Protein AF-0000000080322054 (afdb_homodimer)

Structure (mmCIF, N/CA/C/O backbone):
data_AF-0000000080322054-model_v1
#
loop_
_entity.id
_entity.type
_entity.pdbx_description
1 polymer 'Uncharacterized protein'
#
loop_
_atom_site.group_PDB
_atom_site.id
_atom_site.type_symbol
_atom_site.label_atom_id
_atom_site.label_alt_id
_atom_site.label_comp_id
_atom_site.label_asym_id
_atom_site.label_entity_id
_atom_site.label_seq_id
_atom_site.pdbx_PDB_ins_code
_atom_site.Cartn_x
_atom_site.Cartn_y
_atom_site.Cartn_z
_atom_site.occupancy
_atom_site.B_iso_or_equiv
_atom_site.auth_seq_id
_atom_site.auth_comp_id
_atom_site.auth_asym_id
_atom_site.auth_atom_id
_atom_site.pdbx_PDB_model_num
ATOM 1 N N . MET A 1 1 ? -8.039 23.094 9.711 1 79.06 1 MET A N 1
ATOM 2 C CA . MET A 1 1 ? -8.859 22.656 8.586 1 79.06 1 MET A CA 1
ATOM 3 C C . MET A 1 1 ? -8.141 21.578 7.766 1 79.06 1 MET A C 1
ATOM 5 O O . MET A 1 1 ? -8.633 20.469 7.621 1 79.06 1 MET A O 1
ATOM 9 N N . GLU A 1 2 ? -6.797 21.656 7.391 1 88.06 2 GLU A N 1
ATOM 10 C CA . GLU A 1 2 ? -6.027 20.719 6.578 1 88.06 2 GLU A CA 1
ATOM 11 C C . GLU A 1 2 ? -5.715 19.453 7.352 1 88.06 2 GLU A C 1
ATOM 13 O O . GLU A 1 2 ? -5.797 18.344 6.801 1 88.06 2 GLU A O 1
ATOM 18 N N . LEU A 1 3 ? -5.648 19.578 8.609 1 92.06 3 LEU A N 1
ATOM 19 C CA . LEU A 1 3 ? -5.289 18.422 9.422 1 92.06 3 LEU A CA 1
ATOM 20 C C . LEU A 1 3 ? -6.492 17.516 9.633 1 92.06 3 LEU A C 1
ATOM 22 O O . LEU A 1 3 ? -6.344 16.281 9.711 1 92.06 3 LEU A O 1
ATOM 26 N N . GLU A 1 4 ? -7.59 18.141 9.75 1 92.94 4 GLU A N 1
ATOM 27 C CA . GLU A 1 4 ? -8.797 17.328 9.867 1 92.94 4 GLU A CA 1
ATOM 28 C C . GLU A 1 4 ? -9.047 16.516 8.602 1 92.94 4 GLU A C 1
ATOM 30 O O . GLU A 1 4 ? -9.43 15.344 8.68 1 92.94 4 GLU A O 1
ATOM 35 N N . LYS A 1 5 ? -8.852 17.078 7.465 1 95.94 5 LYS A N 1
ATOM 36 C CA . LYS A 1 5 ? -8.969 16.375 6.188 1 95.94 5 LYS A CA 1
ATOM 37 C C . LYS A 1 5 ? -7.941 15.258 6.082 1 95.94 5 LYS A C 1
ATOM 39 O O . LYS A 1 5 ? -8.258 14.164 5.613 1 95.94 5 LYS A O 1
ATOM 44 N N . LEU A 1 6 ? -6.781 15.562 6.547 1 96.62 6 LEU A N 1
ATOM 45 C CA . LEU A 1 6 ? -5.73 14.555 6.527 1 96.62 6 LEU A CA 1
ATOM 46 C C . LEU A 1 6 ? -6.102 13.359 7.398 1 96.62 6 LEU A C 1
ATOM 48 O O . LEU A 1 6 ? -5.852 12.211 7.023 1 96.62 6 LEU A O 1
ATOM 52 N N . ARG A 1 7 ? -6.73 13.664 8.5 1 96.62 7 ARG A N 1
ATOM 53 C CA . ARG A 1 7 ? -7.125 12.594 9.406 1 96.62 7 ARG A CA 1
ATOM 54 C C . ARG A 1 7 ? -8.117 11.648 8.734 1 96.62 7 ARG A C 1
ATOM 56 O O . ARG A 1 7 ? -7.973 10.43 8.82 1 96.62 7 ARG A O 1
ATOM 63 N N . HIS A 1 8 ? -9.008 12.203 8.117 1 97.5 8 HIS A N 1
ATOM 64 C CA . HIS A 1 8 ? -10.016 11.391 7.441 1 97.5 8 HIS A CA 1
ATOM 65 C C . HIS A 1 8 ? -9.398 10.578 6.309 1 97.5 8 HIS A C 1
ATOM 67 O O . HIS A 1 8 ? -9.695 9.391 6.16 1 97.5 8 HIS A O 1
ATOM 73 N N . LEU A 1 9 ? -8.562 11.18 5.555 1 97.69 9 LEU A N 1
ATOM 74 C CA . LEU A 1 9 ? -7.895 10.492 4.453 1 97.69 9 LEU A CA 1
ATOM 75 C C . LEU A 1 9 ? -7.008 9.367 4.973 1 97.69 9 LEU A C 1
ATOM 77 O O . LEU A 1 9 ? -6.984 8.273 4.402 1 97.69 9 LEU A O 1
ATOM 81 N N . LEU A 1 10 ? -6.379 9.648 6.039 1 98.06 10 LEU A N 1
ATOM 82 C CA . LEU A 1 10 ? -5.484 8.664 6.641 1 98.06 10 LEU A CA 1
ATOM 83 C C . LEU A 1 10 ? -6.254 7.418 7.062 1 98.06 10 LEU A C 1
ATOM 85 O O . LEU A 1 10 ? -5.789 6.297 6.852 1 98.06 10 LEU A O 1
ATOM 89 N N . GLU A 1 11 ? -7.34 7.637 7.648 1 97.88 11 GLU A N 1
ATOM 90 C CA . GLU A 1 11 ? -8.164 6.5 8.055 1 97.88 11 GLU A CA 1
ATOM 91 C C . GLU A 1 11 ? -8.531 5.629 6.852 1 97.88 11 GLU A C 1
ATOM 93 O O . GLU A 1 11 ? -8.383 4.406 6.898 1 97.88 11 GLU A O 1
ATOM 98 N N . HIS A 1 12 ? -8.969 6.285 5.832 1 98.25 12 HIS A N 1
ATOM 99 C CA . HIS A 1 12 ? -9.336 5.574 4.613 1 98.25 12 HIS A CA 1
ATOM 100 C C . HIS A 1 12 ? -8.125 4.887 3.988 1 98.25 12 HIS A C 1
ATOM 102 O O . HIS A 1 12 ? -8.195 3.721 3.598 1 98.25 12 HIS A O 1
ATOM 108 N N . TRP A 1 13 ? -7.004 5.594 3.904 1 98.5 13 TRP A N 1
ATOM 109 C CA . TRP A 1 13 ? -5.789 5.039 3.318 1 98.5 13 TRP A CA 1
ATOM 110 C C . TRP A 1 13 ? -5.332 3.799 4.078 1 98.5 13 TRP A C 1
ATOM 112 O O . TRP A 1 13 ? -5.016 2.773 3.475 1 98.5 13 TRP A O 1
ATOM 122 N N . ILE A 1 14 ? -5.32 3.824 5.355 1 98.62 14 ILE A N 1
ATOM 123 C CA . ILE A 1 14 ? -4.863 2.725 6.199 1 98.62 14 ILE A CA 1
ATOM 124 C C . ILE A 1 14 ? -5.758 1.505 5.988 1 98.62 14 ILE A C 1
ATOM 126 O O . ILE A 1 14 ? -5.262 0.391 5.797 1 98.62 14 ILE A O 1
ATOM 130 N N . GLU A 1 15 ? -7.016 1.72 6.008 1 98.31 15 GLU A N 1
ATOM 131 C CA . GLU A 1 15 ? -7.957 0.625 5.785 1 98.31 15 GLU A CA 1
ATOM 132 C C . GLU A 1 15 ? -7.793 0.034 4.387 1 98.31 15 GLU A C 1
ATOM 134 O O . GLU A 1 15 ? -7.785 -1.188 4.219 1 98.31 15 GLU A O 1
ATOM 139 N N . HIS A 1 16 ? -7.664 0.869 3.375 1 98.44 16 HIS A N 1
ATOM 140 C CA . HIS A 1 16 ? -7.508 0.441 1.989 1 98.44 16 HIS A CA 1
ATOM 141 C C . HIS A 1 16 ? -6.219 -0.348 1.797 1 98.44 16 HIS A C 1
ATOM 143 O O . HIS A 1 16 ? -6.219 -1.397 1.149 1 98.44 16 HIS A O 1
ATOM 149 N N . ASN A 1 17 ? -5.156 0.13 2.369 1 98.06 17 ASN A N 1
ATOM 150 C CA . ASN A 1 17 ? -3.889 -0.596 2.334 1 98.06 17 ASN A CA 1
ATOM 151 C C . ASN A 1 17 ? -4.016 -1.972 2.982 1 98.06 17 ASN A C 1
ATOM 153 O O . ASN A 1 17 ? -3.457 -2.951 2.482 1 98.06 17 ASN A O 1
ATOM 157 N N . ASP A 1 18 ? -4.711 -2.057 4.117 1 98.31 18 ASP A N 1
ATOM 158 C CA . ASP A 1 18 ? -4.926 -3.334 4.789 1 98.31 18 ASP A CA 1
ATOM 159 C C . ASP A 1 18 ? -5.672 -4.312 3.887 1 98.31 18 ASP A C 1
ATOM 161 O O . ASP A 1 18 ? -5.387 -5.51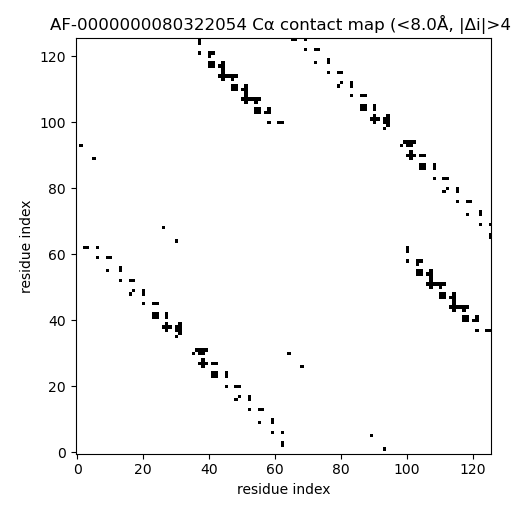2 3.893 1 98.31 18 ASP A O 1
ATOM 165 N N . GLU A 1 19 ? -6.594 -3.809 3.16 1 98.25 19 GLU A N 1
ATOM 166 C CA . GLU A 1 19 ? -7.328 -4.652 2.219 1 98.25 19 GLU A CA 1
ATOM 167 C C . GLU A 1 19 ? -6.406 -5.188 1.129 1 98.25 19 GLU A C 1
ATOM 169 O O . GLU A 1 19 ? -6.473 -6.371 0.781 1 98.25 19 GLU A O 1
ATOM 174 N N . HIS A 1 20 ? -5.559 -4.34 0.579 1 98.25 20 HIS A N 1
ATOM 175 C CA . HIS A 1 20 ? -4.598 -4.773 -0.429 1 98.25 20 HIS A CA 1
ATOM 176 C C . HIS A 1 20 ? -3.652 -5.832 0.13 1 98.25 20 HIS A C 1
ATOM 178 O O . HIS A 1 20 ? -3.443 -6.875 -0.493 1 98.25 20 HIS A O 1
ATOM 184 N N . VAL A 1 21 ? -3.201 -5.633 1.336 1 98.56 21 VAL A N 1
ATOM 185 C CA . VAL A 1 21 ? -2.281 -6.574 1.962 1 98.56 21 VAL A CA 1
ATOM 186 C C . VAL A 1 21 ? -2.971 -7.926 2.141 1 98.56 21 VAL A C 1
ATOM 188 O O . VAL A 1 21 ? -2.355 -8.977 1.935 1 98.56 21 VAL A O 1
ATOM 191 N N . ARG A 1 22 ? -4.219 -7.891 2.523 1 98.44 22 ARG A N 1
ATOM 192 C CA . ARG A 1 22 ? -4.965 -9.141 2.652 1 98.44 22 ARG A CA 1
ATOM 193 C C . ARG A 1 22 ? -5.051 -9.867 1.313 1 98.44 22 ARG A C 1
ATOM 195 O O . ARG A 1 22 ? -4.875 -11.086 1.251 1 98.44 22 ARG A O 1
ATOM 202 N N . LYS A 1 23 ? -5.242 -9.148 0.251 1 98.38 23 LYS A N 1
ATOM 203 C CA . LYS A 1 23 ? -5.32 -9.742 -1.081 1 98.38 23 LYS A CA 1
ATOM 204 C C . LYS A 1 23 ? -3.973 -10.32 -1.507 1 98.38 23 LYS A C 1
ATOM 206 O O . LYS A 1 23 ? -3.91 -11.406 -2.088 1 98.38 23 LYS A O 1
ATOM 211 N N . TYR A 1 24 ? -2.936 -9.594 -1.223 1 98.62 24 TYR A N 1
ATOM 212 C CA . TYR A 1 24 ? -1.602 -10.102 -1.53 1 98.62 24 TYR A CA 1
ATOM 213 C C . TYR A 1 24 ? -1.333 -11.414 -0.806 1 98.62 24 TYR A C 1
ATOM 215 O O . TYR A 1 24 ? -0.775 -12.344 -1.388 1 98.62 24 TYR A O 1
ATOM 223 N N . ARG A 1 25 ? -1.703 -11.414 0.417 1 98.5 25 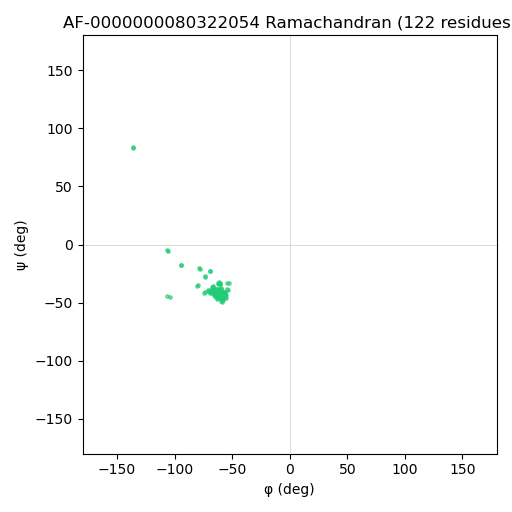ARG A N 1
ATOM 224 C CA . ARG A 1 25 ? -1.47 -12.609 1.227 1 98.5 25 ARG A CA 1
ATOM 225 C C . ARG A 1 25 ? -2.238 -13.805 0.674 1 98.5 25 ARG A C 1
ATOM 227 O O . ARG A 1 25 ? -1.715 -14.922 0.633 1 98.5 25 ARG A O 1
ATOM 234 N N . GLU A 1 26 ? -3.459 -13.586 0.312 1 98.31 26 GLU A N 1
ATOM 235 C CA . GLU A 1 26 ? -4.258 -14.641 -0.297 1 98.31 26 GLU A CA 1
ATOM 236 C C . GLU A 1 26 ? -3.566 -15.219 -1.527 1 98.31 26 GLU A C 1
ATOM 238 O O . GLU A 1 26 ? -3.535 -16.438 -1.713 1 98.31 26 GLU A O 1
ATOM 243 N N . TRP A 1 27 ? -3.027 -14.297 -2.309 1 98.06 27 TRP A N 1
ATOM 244 C CA . TRP A 1 27 ? -2.389 -14.734 -3.545 1 98.06 27 TRP A CA 1
ATOM 245 C C . TRP A 1 27 ? -1.08 -15.461 -3.252 1 98.06 27 TRP A C 1
ATOM 247 O O . TRP A 1 27 ? -0.747 -16.453 -3.916 1 98.06 27 TRP A O 1
ATOM 257 N N . ALA A 1 28 ? -0.305 -14.984 -2.287 1 98.06 28 ALA A N 1
ATOM 258 C CA . ALA A 1 28 ? 0.911 -15.688 -1.894 1 98.06 28 ALA A CA 1
ATOM 259 C C . ALA A 1 28 ? 0.603 -17.141 -1.502 1 98.06 28 ALA A C 1
ATOM 261 O O . ALA A 1 28 ? 1.297 -18.062 -1.926 1 98.06 28 ALA A O 1
ATOM 262 N N . GLU A 1 29 ? -0.403 -17.281 -0.733 1 97.75 29 GLU A N 1
ATOM 263 C CA . GLU A 1 29 ? -0.788 -18.609 -0.274 1 97.75 29 GLU A CA 1
ATOM 264 C C . GLU A 1 29 ? -1.245 -19.484 -1.438 1 97.75 29 GLU A C 1
ATOM 266 O O . GLU A 1 29 ? -0.908 -20.672 -1.502 1 97.75 29 GLU A O 1
ATOM 271 N N . LYS A 1 30 ? -2.008 -18.891 -2.311 1 96.75 30 LYS A N 1
ATOM 272 C CA . LYS A 1 30 ? -2.574 -19.609 -3.443 1 96.75 30 LYS A CA 1
ATOM 273 C C . LYS A 1 30 ? -1.477 -20.172 -4.34 1 96.75 30 LYS A C 1
ATOM 275 O O . LYS A 1 30 ? -1.605 -21.281 -4.859 1 96.75 30 LYS A O 1
ATOM 280 N N . ILE A 1 31 ? -0.307 -19.531 -4.484 1 95.69 31 ILE A N 1
ATOM 281 C CA . ILE A 1 31 ? 0.661 -19.938 -5.496 1 95.69 31 ILE A CA 1
ATOM 282 C C . ILE A 1 31 ? 1.831 -20.656 -4.832 1 95.69 31 ILE A C 1
ATOM 284 O O . ILE A 1 31 ? 2.729 -21.156 -5.516 1 95.69 31 ILE A O 1
ATOM 288 N N . ARG A 1 32 ? 1.862 -20.703 -3.467 1 95 32 ARG A N 1
ATOM 289 C CA . ARG A 1 32 ? 2.957 -21.297 -2.695 1 95 32 ARG A CA 1
ATOM 290 C C . ARG A 1 32 ? 3.248 -22.719 -3.148 1 95 32 ARG A C 1
ATOM 292 O O . ARG A 1 32 ? 4.41 -23.125 -3.24 1 95 32 ARG A O 1
ATOM 299 N N . GLY A 1 33 ? 2.268 -23.469 -3.566 1 90.25 33 GLY A N 1
ATOM 300 C CA . GLY A 1 33 ? 2.459 -24.844 -3.99 1 90.25 33 GLY A CA 1
ATOM 301 C C . GLY A 1 33 ? 3.025 -24.953 -5.391 1 90.25 33 GLY A C 1
ATOM 302 O O . GLY A 1 33 ? 3.707 -25.938 -5.711 1 90.25 33 GLY A O 1
ATOM 303 N N . GLU A 1 34 ? 2.957 -24.062 -6.164 1 93.19 34 GLU A N 1
ATOM 304 C CA . GLU A 1 34 ? 3.396 -24.062 -7.555 1 93.19 34 GLU A CA 1
ATOM 305 C C . GLU A 1 34 ? 4.68 -23.25 -7.73 1 93.19 34 GLU A C 1
ATOM 307 O O . GLU A 1 34 ? 5.609 -23.703 -8.414 1 93.19 34 GLU A O 1
ATOM 312 N N . ARG A 1 35 ? 4.707 -22.109 -7.113 1 95.44 35 ARG A N 1
ATOM 313 C CA . ARG A 1 35 ? 5.828 -21.188 -7.234 1 95.44 35 ARG A CA 1
ATOM 314 C C . ARG A 1 35 ? 6.207 -20.609 -5.875 1 95.44 35 ARG A C 1
ATOM 316 O O . ARG A 1 35 ? 5.898 -19.438 -5.582 1 95.44 35 ARG A O 1
ATOM 323 N N . GLU A 1 36 ? 6.977 -21.297 -5.133 1 96.88 36 GLU A N 1
ATOM 324 C CA . GLU A 1 36 ? 7.418 -20.891 -3.801 1 96.88 36 GLU A CA 1
ATOM 325 C C . GLU A 1 36 ? 8.242 -19.609 -3.857 1 96.88 36 GLU A C 1
ATOM 327 O O . GLU A 1 36 ? 8.164 -18.766 -2.961 1 96.88 36 GLU A O 1
ATOM 332 N N . ASP A 1 37 ? 8.953 -19.516 -4.926 1 96.88 37 ASP A N 1
ATOM 333 C CA . ASP A 1 37 ? 9.82 -18.344 -5.078 1 96.88 37 ASP A CA 1
ATOM 334 C C . ASP A 1 37 ? 9 -17.062 -5.219 1 96.88 37 ASP A C 1
ATOM 336 O O . ASP A 1 37 ? 9.328 -16.031 -4.613 1 96.88 37 ASP A O 1
ATOM 340 N N . ILE A 1 38 ? 7.906 -17.109 -5.93 1 97.62 38 ILE A N 1
ATOM 341 C CA . ILE A 1 38 ? 7.039 -15.953 -6.133 1 97.62 38 ILE A CA 1
ATOM 342 C C . ILE A 1 38 ? 6.254 -15.672 -4.852 1 97.62 38 ILE A C 1
ATOM 344 O O . ILE A 1 38 ? 6.113 -14.516 -4.445 1 97.62 38 ILE A O 1
ATOM 348 N N . ALA A 1 39 ? 5.781 -16.672 -4.211 1 98.19 39 ALA A N 1
ATOM 349 C CA . ALA A 1 39 ? 5.062 -16.516 -2.949 1 98.19 39 ALA A CA 1
ATOM 350 C C . ALA A 1 39 ? 5.918 -15.797 -1.915 1 98.19 39 ALA A C 1
ATOM 352 O O . ALA A 1 39 ? 5.434 -14.906 -1.207 1 98.19 39 ALA A O 1
ATOM 353 N N . GLU A 1 40 ? 7.172 -16.219 -1.906 1 98.44 40 GLU A N 1
ATOM 354 C CA . GLU A 1 40 ? 8.086 -15.617 -0.939 1 98.44 40 GLU A CA 1
ATOM 355 C C . GLU A 1 40 ? 8.328 -14.141 -1.251 1 98.44 40 GLU A C 1
ATOM 357 O O . GLU A 1 40 ? 8.445 -13.32 -0.339 1 98.44 40 GLU A O 1
ATOM 362 N N . LEU A 1 41 ? 8.383 -13.789 -2.52 1 98.56 41 LEU A N 1
ATOM 363 C CA . LEU A 1 41 ? 8.547 -12.391 -2.906 1 98.56 41 LEU A CA 1
ATOM 364 C C . LEU A 1 41 ? 7.309 -11.578 -2.553 1 98.56 41 LEU A C 1
ATOM 366 O O . LEU A 1 41 ? 7.422 -10.438 -2.09 1 98.56 41 LEU A O 1
ATOM 370 N N . ILE A 1 42 ? 6.18 -12.18 -2.762 1 98.62 42 ILE A N 1
ATOM 371 C CA . ILE A 1 42 ? 4.953 -11.469 -2.398 1 98.62 42 ILE A CA 1
ATOM 372 C C . ILE A 1 42 ? 4.926 -11.227 -0.89 1 98.62 42 ILE A C 1
ATOM 374 O O . ILE A 1 42 ? 4.578 -10.141 -0.436 1 98.62 42 ILE A O 1
ATOM 378 N N . GLU A 1 43 ? 5.309 -12.18 -0.116 1 98.75 43 GLU A N 1
ATOM 379 C CA . GLU A 1 43 ? 5.344 -12.039 1.336 1 98.75 43 GLU A CA 1
ATOM 380 C C . GLU A 1 43 ? 6.344 -10.961 1.762 1 98.75 43 GLU A C 1
ATOM 382 O O . GLU A 1 43 ? 6.09 -10.219 2.711 1 98.75 43 GLU A O 1
ATOM 387 N N . GLU A 1 44 ? 7.445 -10.953 1.087 1 98.88 44 GLU A N 1
ATOM 388 C CA . GLU A 1 44 ? 8.391 -9.875 1.349 1 98.88 44 GLU A CA 1
ATOM 389 C C . GLU A 1 44 ? 7.766 -8.516 1.077 1 98.88 44 GLU A C 1
ATOM 391 O O . GLU A 1 44 ? 7.941 -7.578 1.86 1 98.88 44 GLU A O 1
ATOM 396 N N . SER A 1 45 ? 7.07 -8.391 -0.047 1 98.88 45 SER A N 1
ATOM 397 C CA . SER A 1 45 ? 6.395 -7.13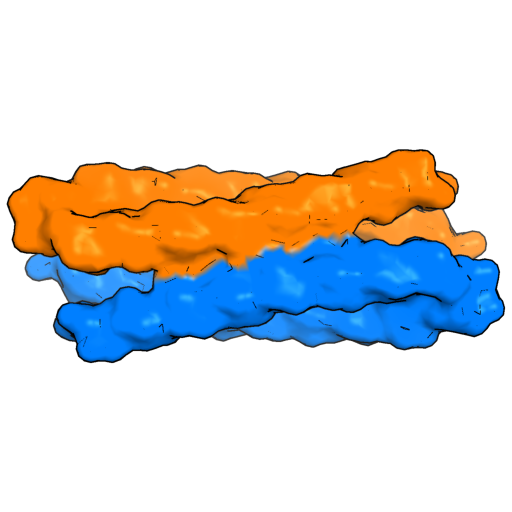3 -0.358 1 98.88 45 SER A CA 1
ATOM 398 C C . SER A 1 45 ? 5.406 -6.75 0.739 1 98.88 45 SER A C 1
ATOM 400 O O . SER A 1 45 ? 5.344 -5.59 1.146 1 98.88 45 SER A O 1
ATOM 402 N N . ILE A 1 46 ? 4.672 -7.719 1.262 1 98.88 46 ILE A N 1
ATOM 403 C CA . ILE A 1 46 ? 3.672 -7.52 2.305 1 98.88 46 ILE A CA 1
ATOM 404 C C . ILE A 1 46 ? 4.332 -6.918 3.543 1 98.88 46 ILE A C 1
ATOM 406 O O . ILE A 1 46 ? 3.785 -6 4.16 1 98.88 46 ILE A O 1
ATOM 410 N N . ALA A 1 47 ? 5.508 -7.391 3.855 1 98.94 47 ALA A N 1
ATOM 411 C CA . ALA A 1 47 ? 6.211 -6.887 5.031 1 98.94 47 ALA A CA 1
ATOM 412 C C . ALA A 1 47 ? 6.496 -5.391 4.898 1 98.94 47 ALA A C 1
ATOM 414 O O . ALA A 1 47 ? 6.367 -4.641 5.867 1 98.94 47 ALA A O 1
ATOM 415 N N . HIS A 1 48 ? 6.848 -4.973 3.754 1 98.88 48 HIS A N 1
ATOM 416 C CA . HIS A 1 48 ? 7.098 -3.555 3.52 1 98.88 48 HIS A CA 1
ATOM 417 C C . HIS A 1 48 ? 5.805 -2.748 3.58 1 98.88 48 HIS A C 1
ATOM 419 O O . HIS A 1 48 ? 5.77 -1.671 4.18 1 98.88 48 HIS A O 1
ATOM 425 N N . PHE A 1 49 ? 4.738 -3.289 3.008 1 98.88 49 PHE A N 1
ATOM 426 C CA . PHE A 1 49 ? 3.469 -2.576 3.029 1 98.88 49 PHE A CA 1
ATOM 427 C C . PHE A 1 49 ? 2.943 -2.449 4.453 1 98.88 49 PHE A C 1
ATOM 429 O O . PHE A 1 49 ? 2.412 -1.404 4.836 1 98.88 49 PHE A O 1
ATOM 436 N N . GLU A 1 50 ? 3.111 -3.48 5.23 1 98.88 50 GLU A N 1
ATOM 437 C CA . GLU A 1 50 ? 2.66 -3.451 6.617 1 98.88 50 GLU A CA 1
ATOM 438 C C . GLU A 1 50 ? 3.447 -2.428 7.434 1 98.88 50 GLU A C 1
ATOM 440 O O . GLU A 1 50 ? 2.881 -1.733 8.281 1 98.88 50 GLU A O 1
ATOM 445 N N . LYS A 1 51 ? 4.707 -2.355 7.168 1 98.88 51 LYS A N 1
ATOM 446 C CA . LYS A 1 51 ? 5.504 -1.336 7.848 1 98.88 51 LYS A CA 1
ATOM 447 C C . LYS A 1 51 ? 5.062 0.067 7.438 1 98.88 51 LYS A C 1
ATOM 449 O O . LYS A 1 51 ? 4.996 0.971 8.273 1 98.88 51 LYS A O 1
ATOM 454 N N . GLY A 1 52 ? 4.793 0.253 6.137 1 98.81 52 GLY A N 1
ATOM 455 C CA . GLY A 1 52 ? 4.254 1.53 5.695 1 98.81 52 GLY A CA 1
ATOM 456 C C . GLY A 1 52 ? 2.971 1.916 6.406 1 98.81 52 GLY A C 1
ATOM 457 O O . GLY A 1 52 ? 2.818 3.057 6.848 1 98.81 52 GLY A O 1
ATOM 458 N N . ASN A 1 53 ? 2.119 0.94 6.531 1 98.81 53 ASN A N 1
ATOM 459 C CA . ASN A 1 53 ? 0.849 1.168 7.211 1 98.81 53 ASN A CA 1
ATOM 460 C C . ASN A 1 53 ? 1.052 1.464 8.695 1 98.81 53 ASN A C 1
ATOM 462 O O . ASN A 1 53 ? 0.323 2.27 9.273 1 98.81 53 ASN A O 1
ATOM 466 N N . GLU A 1 54 ? 1.974 0.745 9.312 1 98.81 54 GLU A N 1
ATOM 467 C CA . GLU A 1 54 ? 2.309 1.005 10.711 1 98.81 54 GLU A CA 1
ATOM 468 C C . GLU A 1 54 ? 2.73 2.457 10.914 1 98.81 54 GLU A C 1
ATOM 470 O O . GLU A 1 54 ? 2.324 3.096 11.883 1 98.81 54 GLU A O 1
ATOM 475 N N . VAL A 1 55 ? 3.475 2.986 10.023 1 98.88 55 VAL A N 1
ATOM 476 C CA . VAL A 1 55 ? 3.934 4.367 10.117 1 98.88 55 VAL A CA 1
ATOM 477 C C . VAL A 1 55 ? 2.754 5.32 9.922 1 98.88 55 VAL A C 1
ATOM 479 O O . VAL A 1 55 ? 2.633 6.32 10.633 1 98.88 55 VAL A O 1
ATOM 482 N N . LEU A 1 56 ? 1.82 5.051 9.016 1 98.75 56 LEU A N 1
ATOM 483 C CA . LEU A 1 56 ? 0.631 5.879 8.844 1 98.75 56 LEU A CA 1
ATOM 484 C C . LEU A 1 56 ? -0.2 5.91 10.117 1 98.75 56 LEU A C 1
ATOM 486 O O . LEU A 1 56 ? -0.805 6.934 10.445 1 98.75 56 LEU A O 1
ATOM 490 N N . ARG A 1 57 ? -0.197 4.793 10.828 1 98.69 57 ARG A N 1
ATOM 491 C CA . ARG A 1 57 ? -0.925 4.766 12.086 1 98.69 57 ARG A CA 1
ATOM 492 C C . ARG A 1 57 ? -0.272 5.684 13.117 1 98.69 57 ARG A C 1
ATOM 494 O O . ARG A 1 57 ? -0.962 6.301 13.93 1 98.69 57 ARG A O 1
ATOM 501 N N . LYS A 1 58 ? 1.041 5.715 13.062 1 98.5 58 LYS A N 1
ATOM 502 C CA . LYS A 1 58 ? 1.728 6.672 13.93 1 98.5 58 LYS A CA 1
ATOM 503 C C . LYS A 1 58 ? 1.345 8.102 13.578 1 98.5 58 LYS A C 1
ATOM 505 O O . LYS A 1 58 ? 1.214 8.953 14.461 1 98.5 58 LYS A O 1
ATOM 510 N N . VAL A 1 59 ? 1.214 8.352 12.273 1 98.38 59 VAL A N 1
ATOM 511 C CA . VAL A 1 59 ? 0.763 9.672 11.828 1 98.38 59 VAL A CA 1
ATOM 512 C C . VAL A 1 59 ? -0.609 9.977 12.43 1 98.38 59 VAL A C 1
ATOM 514 O O . VAL A 1 59 ? -0.831 11.055 12.977 1 98.38 59 VAL A O 1
ATOM 517 N N . MET A 1 60 ? -1.489 9.047 12.305 1 97.81 60 MET A N 1
ATOM 518 C CA . MET A 1 60 ? -2.846 9.188 12.828 1 97.81 60 MET A CA 1
ATOM 519 C C . MET A 1 60 ? -2.824 9.547 14.312 1 97.81 60 MET A C 1
ATOM 521 O O . MET A 1 60 ? -3.58 10.414 14.758 1 97.81 60 MET A O 1
ATOM 525 N N . GLU A 1 61 ? -1.902 8.969 15.062 1 96.88 61 GLU A N 1
ATOM 526 C CA . GLU A 1 61 ? -1.796 9.195 16.5 1 96.88 61 GLU A CA 1
ATOM 527 C C . GLU A 1 61 ? -1.322 10.609 16.797 1 96.88 61 GLU A C 1
ATOM 529 O O . GLU A 1 61 ? -1.527 11.117 17.906 1 96.88 61 GLU A O 1
ATOM 534 N N . ARG A 1 62 ? -0.676 11.203 15.867 1 95.62 62 ARG A N 1
ATOM 535 C CA . ARG A 1 62 ? -0.091 12.523 16.094 1 95.62 62 ARG A CA 1
ATOM 536 C C . ARG A 1 62 ? -1.036 13.625 15.633 1 95.62 62 ARG A C 1
ATOM 538 O O . ARG A 1 62 ? -0.797 14.805 15.898 1 95.62 62 ARG A O 1
ATOM 545 N N . LEU A 1 63 ? -1.978 13.227 14.82 1 93.31 63 LEU A N 1
ATOM 546 C CA . LEU A 1 63 ? -2.98 14.188 14.367 1 93.31 63 LEU A CA 1
ATOM 547 C C . LEU A 1 63 ? -4.051 14.398 15.438 1 93.31 63 LEU A C 1
ATOM 549 O O . LEU A 1 63 ? -4.496 15.523 15.664 1 93.31 63 LEU A O 1
ATOM 553 N N . MET B 1 1 ? -2.902 -20.953 -15.859 1 78.88 1 MET B N 1
ATOM 554 C CA . MET B 1 1 ? -4.137 -20.188 -15.719 1 78.88 1 MET B CA 1
ATOM 555 C C . MET B 1 1 ? -4.051 -19.25 -14.516 1 78.88 1 MET B C 1
ATOM 557 O O . MET B 1 1 ? -4.172 -18.031 -14.664 1 78.88 1 MET B O 1
ATOM 561 N N . GLU B 1 2 ? -3.551 -19.609 -13.273 1 88.25 2 GLU B N 1
ATOM 562 C CA . GLU B 1 2 ? -3.473 -18.812 -12.055 1 88.25 2 GLU B CA 1
ATOM 563 C C . GLU B 1 2 ? -2.371 -17.75 -12.156 1 88.25 2 GLU B C 1
ATOM 565 O O . GLU B 1 2 ? -2.555 -16.609 -11.734 1 88.25 2 GLU B O 1
ATOM 570 N N . LEU B 1 3 ? -1.404 -18.062 -12.922 1 92.25 3 LEU B N 1
ATOM 571 C CA . LEU B 1 3 ? -0.276 -17.141 -13.023 1 92.25 3 LEU B CA 1
ATOM 572 C C . LEU B 1 3 ? -0.598 -15.984 -13.969 1 92.25 3 LEU B C 1
ATOM 574 O O . LEU B 1 3 ? -0.134 -14.859 -13.758 1 92.25 3 LEU B O 1
ATOM 578 N N . GLU B 1 4 ? -1.311 -16.328 -14.93 1 93.06 4 GLU B N 1
ATOM 579 C CA . GLU B 1 4 ? -1.734 -15.266 -15.836 1 93.06 4 GLU B CA 1
ATOM 580 C C . GLU B 1 4 ? -2.635 -14.266 -15.125 1 93.06 4 GLU B C 1
ATOM 582 O O . GLU B 1 4 ? -2.506 -13.055 -15.32 1 93.06 4 GLU B O 1
ATOM 587 N N . LYS B 1 5 ? -3.541 -14.719 -14.305 1 95.94 5 LYS B N 1
ATOM 588 C CA . LYS B 1 5 ? -4.406 -13.859 -13.5 1 95.94 5 LYS B CA 1
ATOM 589 C C . LYS B 1 5 ? -3.59 -13.031 -12.516 1 95.94 5 LYS B C 1
ATOM 591 O O . LYS B 1 5 ? -3.855 -11.844 -12.32 1 95.94 5 LYS B O 1
ATOM 596 N N . LEU B 1 6 ? -2.627 -13.664 -11.969 1 96.62 6 LEU B N 1
ATOM 597 C CA . LEU B 1 6 ? -1.759 -12.969 -11.031 1 96.62 6 LEU B CA 1
ATOM 598 C C . LEU B 1 6 ? -1.007 -11.836 -11.719 1 96.62 6 LEU B C 1
ATOM 600 O O . LEU B 1 6 ? -0.854 -10.75 -11.156 1 96.62 6 LEU B O 1
ATOM 604 N N . ARG B 1 7 ? -0.611 -12.109 -12.922 1 96.62 7 ARG B N 1
ATOM 605 C CA . ARG B 1 7 ? 0.12 -11.086 -13.672 1 96.62 7 ARG B CA 1
ATOM 606 C C . ARG B 1 7 ? -0.74 -9.844 -13.891 1 96.62 7 ARG B C 1
ATOM 608 O O . ARG B 1 7 ? -0.278 -8.719 -13.688 1 96.62 7 ARG B O 1
ATOM 615 N N . HIS B 1 8 ? -1.89 -10.086 -14.25 1 97.56 8 HIS B N 1
ATOM 616 C CA . HIS B 1 8 ? -2.799 -8.977 -14.5 1 97.56 8 HIS B CA 1
ATOM 617 C C . HIS B 1 8 ? -3.09 -8.203 -13.211 1 97.56 8 HIS B C 1
ATOM 619 O O . HIS B 1 8 ? -3.076 -6.973 -13.203 1 97.56 8 HIS B O 1
ATOM 625 N N . LEU B 1 9 ? -3.322 -8.906 -12.164 1 97.75 9 LEU B N 1
ATOM 626 C CA . LEU B 1 9 ? -3.59 -8.273 -10.875 1 97.75 9 LEU B CA 1
ATOM 627 C C . LEU B 1 9 ? -2.381 -7.48 -10.398 1 97.75 9 LEU B C 1
ATOM 629 O O . LEU B 1 9 ? -2.525 -6.367 -9.891 1 97.75 9 LEU B O 1
ATOM 633 N N . LEU B 1 10 ? -1.262 -8.039 -10.625 1 98.06 10 LEU B N 1
ATOM 634 C CA . LEU B 1 10 ? -0.022 -7.398 -10.203 1 98.06 10 LEU B CA 1
ATOM 635 C C . LEU B 1 10 ? 0.162 -6.059 -10.906 1 98.06 10 LEU B C 1
ATOM 637 O O . LEU B 1 10 ? 0.566 -5.074 -10.281 1 98.06 10 LEU B O 1
ATOM 641 N N . GLU B 1 11 ? -0.09 -6.062 -12.133 1 97.88 11 GLU B N 1
ATOM 642 C CA . GLU B 1 11 ? 0.015 -4.812 -12.875 1 97.88 11 GLU B CA 1
ATOM 643 C C . GLU B 1 11 ? -0.893 -3.74 -12.289 1 97.88 11 GLU B C 1
ATOM 645 O O . GLU B 1 11 ? -0.456 -2.611 -12.047 1 97.88 11 GLU B O 1
ATOM 650 N N . HIS B 1 12 ? -2.105 -4.133 -12.039 1 98.25 12 HIS B N 1
ATOM 651 C CA . HIS B 1 12 ? -3.07 -3.205 -11.453 1 98.25 12 HIS B CA 1
ATOM 652 C C . HIS B 1 12 ? -2.652 -2.783 -10.047 1 98.25 12 HIS B C 1
ATOM 654 O O . HIS B 1 12 ? -2.699 -1.598 -9.711 1 98.25 12 HIS B O 1
ATOM 660 N N . TRP B 1 13 ? -2.223 -3.725 -9.25 1 98.5 13 TRP B N 1
ATOM 661 C CA . TRP B 1 13 ? -1.808 -3.438 -7.883 1 98.5 13 TRP B CA 1
ATOM 662 C C . TRP B 1 13 ? -0.639 -2.459 -7.863 1 98.5 13 TRP B C 1
ATOM 664 O O . TRP B 1 13 ? -0.653 -1.481 -7.109 1 98.5 13 TRP B O 1
ATOM 674 N N . ILE B 1 14 ? 0.341 -2.643 -8.656 1 98.62 14 ILE B N 1
ATOM 675 C CA . ILE B 1 14 ? 1.538 -1.809 -8.703 1 98.62 14 ILE B CA 1
ATOM 676 C C . ILE B 1 14 ? 1.158 -0.384 -9.102 1 98.62 14 ILE B C 1
ATOM 678 O O . ILE B 1 14 ? 1.592 0.58 -8.461 1 98.62 14 ILE B O 1
ATOM 682 N N . GLU B 1 15 ? 0.366 -0.273 -10.094 1 98.31 15 GLU B N 1
ATOM 683 C CA . GLU B 1 15 ? -0.08 1.046 -10.531 1 98.31 15 GLU B CA 1
ATOM 684 C C . GLU B 1 15 ? -0.9 1.74 -9.453 1 98.31 15 GLU B C 1
ATOM 686 O O . GLU B 1 15 ? -0.712 2.932 -9.188 1 98.31 15 GLU B O 1
ATOM 691 N N . HIS B 1 16 ? -1.812 1.04 -8.812 1 98.44 16 HIS B N 1
ATOM 692 C CA . HIS B 1 16 ? -2.67 1.579 -7.766 1 98.44 16 HIS B CA 1
ATOM 693 C C . HIS B 1 16 ? -1.851 2.025 -6.559 1 98.44 16 HIS B C 1
ATOM 695 O O . HIS B 1 16 ? -2.076 3.111 -6.016 1 98.44 16 HIS B O 1
ATOM 701 N N . ASN B 1 17 ? -0.897 1.224 -6.188 1 98.06 17 ASN B N 1
ATOM 702 C CA . ASN B 1 17 ? 0.012 1.596 -5.109 1 98.06 17 ASN B CA 1
ATOM 703 C C . ASN B 1 17 ? 0.789 2.867 -5.445 1 98.06 17 ASN B C 1
ATOM 705 O O . ASN B 1 17 ? 0.987 3.723 -4.582 1 98.06 17 ASN B O 1
ATOM 709 N N . ASP B 1 18 ? 1.269 2.982 -6.68 1 98.31 18 ASP B N 1
ATOM 710 C CA . ASP B 1 18 ? 1.988 4.18 -7.109 1 98.31 18 ASP B CA 1
ATOM 711 C C . ASP B 1 18 ? 1.109 5.422 -6.984 1 98.31 18 ASP B C 1
ATOM 713 O O . ASP B 1 18 ? 1.594 6.496 -6.629 1 98.31 18 ASP B O 1
ATOM 717 N N . GLU B 1 19 ? -0.131 5.258 -7.277 1 98.19 19 GLU B N 1
ATOM 718 C CA . GLU B 1 19 ? -1.064 6.371 -7.133 1 98.19 19 GLU B CA 1
ATOM 719 C C . GLU B 1 19 ? -1.209 6.785 -5.672 1 98.19 19 GLU B C 1
ATOM 721 O O . GLU B 1 19 ? -1.209 7.977 -5.355 1 98.19 19 GLU B O 1
ATOM 726 N N . HIS B 1 20 ? -1.348 5.824 -4.781 1 98.25 20 HIS B N 1
ATOM 727 C CA . HIS B 1 20 ? -1.435 6.121 -3.357 1 98.25 20 HIS B CA 1
ATOM 728 C C . HIS B 1 20 ? -0.172 6.816 -2.859 1 98.25 20 HIS B C 1
ATOM 730 O O . HIS B 1 20 ? -0.251 7.836 -2.174 1 98.25 20 HIS B O 1
ATOM 736 N N . VAL B 1 21 ? 0.962 6.359 -3.322 1 98.56 21 VAL B N 1
ATOM 737 C CA . VAL B 1 21 ? 2.229 6.949 -2.902 1 98.56 21 VAL B CA 1
ATOM 738 C C . VAL B 1 21 ? 2.309 8.398 -3.373 1 98.56 21 VAL B C 1
ATOM 740 O O . VAL B 1 21 ? 2.787 9.273 -2.643 1 98.56 21 VAL B O 1
ATOM 743 N N . ARG B 1 22 ? 1.854 8.641 -4.559 1 98.44 22 ARG B N 1
ATOM 744 C CA . ARG B 1 22 ? 1.832 10.016 -5.055 1 98.44 22 ARG B CA 1
ATOM 745 C C . ARG B 1 22 ? 0.95 10.898 -4.18 1 98.44 22 ARG B C 1
ATOM 747 O O . ARG B 1 22 ? 1.324 12.023 -3.848 1 98.44 22 ARG B O 1
ATOM 754 N N . LYS B 1 23 ? -0.172 10.383 -3.738 1 98.38 23 LYS B N 1
ATOM 755 C CA . LYS B 1 23 ? -1.081 11.141 -2.877 1 98.38 23 LYS B CA 1
ATOM 756 C C . LYS B 1 23 ? -0.455 11.391 -1.509 1 98.38 23 LYS B C 1
ATOM 758 O O . LYS B 1 23 ? -0.579 12.492 -0.96 1 98.38 23 LYS B O 1
ATOM 763 N N . TYR B 1 24 ? 0.193 10.406 -0.995 1 98.62 24 TYR B N 1
ATOM 764 C CA . TYR B 1 24 ? 0.883 10.586 0.278 1 98.62 24 TYR B CA 1
ATOM 765 C C . TYR B 1 24 ? 1.933 11.688 0.183 1 98.62 24 TYR B C 1
ATOM 767 O O . TYR B 1 24 ? 2.061 12.508 1.092 1 98.62 24 TYR B O 1
ATOM 775 N N . ARG B 1 25 ? 2.662 11.641 -0.876 1 98.5 25 ARG B N 1
ATOM 776 C CA . ARG B 1 25 ? 3.723 12.625 -1.067 1 98.5 25 ARG B CA 1
ATOM 777 C C . ARG B 1 25 ? 3.154 14.031 -1.154 1 98.5 25 ARG B C 1
ATOM 779 O O . ARG B 1 25 ? 3.721 14.977 -0.592 1 98.5 25 ARG B O 1
ATOM 786 N N . GLU B 1 26 ? 2.092 14.164 -1.873 1 98.31 26 GLU B N 1
ATOM 787 C CA . GLU B 1 26 ? 1.426 15.461 -1.97 1 98.31 26 GLU B CA 1
ATOM 788 C C . GLU B 1 26 ? 1.045 15.992 -0.59 1 98.31 26 GLU B C 1
ATOM 790 O O . GLU B 1 26 ? 1.238 17.172 -0.297 1 98.31 26 GLU B O 1
ATOM 795 N N . TRP B 1 27 ? 0.524 15.055 0.197 1 98 27 TRP B N 1
ATOM 796 C CA . TRP B 1 27 ? 0.074 15.469 1.522 1 98 27 TRP B CA 1
ATOM 797 C C . TRP B 1 27 ? 1.261 15.789 2.424 1 98 27 TRP B C 1
ATOM 799 O O . TRP B 1 27 ? 1.206 16.734 3.221 1 98 27 TRP B O 1
ATOM 809 N N . ALA B 1 28 ? 2.332 15.016 2.338 1 98.06 28 ALA B N 1
ATOM 810 C CA . ALA B 1 28 ? 3.535 15.336 3.104 1 98.06 28 ALA B CA 1
ATOM 811 C C . ALA B 1 28 ? 4.023 16.75 2.797 1 98.06 28 ALA B C 1
ATOM 813 O O . ALA B 1 28 ? 4.348 17.516 3.709 1 98.06 28 ALA B O 1
ATOM 814 N N . GLU B 1 29 ? 4.051 17.062 1.562 1 97.75 29 GLU B N 1
ATOM 815 C CA . GLU B 1 29 ? 4.516 18.375 1.14 1 97.75 29 GLU B CA 1
ATOM 816 C C . GLU B 1 29 ? 3.58 19.469 1.639 1 97.75 29 GLU B C 1
ATOM 818 O O . GLU B 1 29 ? 4.039 20.531 2.086 1 97.75 29 GLU B O 1
ATOM 823 N N . LYS B 1 30 ? 2.303 19.203 1.526 1 96.75 30 LYS B N 1
ATOM 824 C CA . LYS B 1 30 ? 1.288 20.172 1.902 1 96.75 30 LYS B CA 1
ATOM 825 C C . LYS B 1 30 ? 1.401 20.547 3.379 1 96.75 30 LYS B C 1
ATOM 827 O O . LYS B 1 30 ? 1.208 21.703 3.75 1 96.75 30 LYS B O 1
ATOM 832 N N . ILE B 1 31 ? 1.82 19.641 4.277 1 95.75 31 ILE B N 1
ATOM 833 C CA . ILE B 1 31 ? 1.723 19.906 5.711 1 95.75 31 ILE B CA 1
ATOM 834 C C . ILE B 1 31 ? 3.107 20.203 6.273 1 95.75 31 ILE B C 1
ATOM 836 O 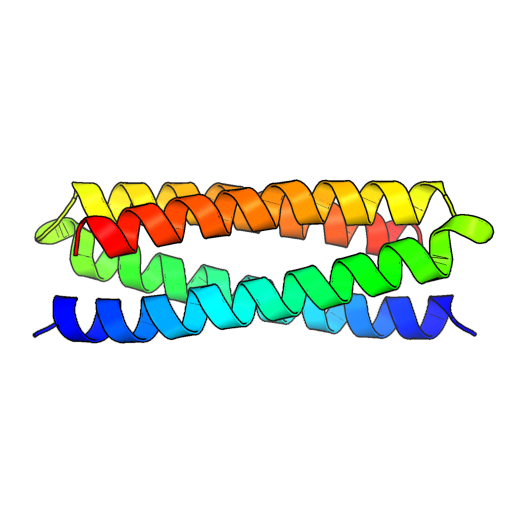O . ILE B 1 31 ? 3.246 20.547 7.453 1 95.75 31 ILE B O 1
ATOM 840 N N . ARG B 1 32 ? 4.191 20.094 5.441 1 95.06 32 ARG B N 1
ATOM 841 C CA . ARG B 1 32 ? 5.574 20.266 5.867 1 95.06 32 ARG B CA 1
ATOM 842 C C . ARG B 1 32 ? 5.773 21.609 6.551 1 95.06 32 ARG B C 1
ATOM 844 O O . ARG B 1 32 ? 6.492 21.703 7.551 1 95.06 32 ARG B O 1
ATOM 851 N N . GLY B 1 33 ? 5.07 22.625 6.152 1 90.69 33 GLY B N 1
ATOM 852 C CA . GLY B 1 33 ? 5.219 23.953 6.738 1 90.69 33 GLY B CA 1
ATOM 853 C C . GLY B 1 33 ? 4.52 24.094 8.078 1 90.69 33 GLY B C 1
ATOM 854 O O . GLY B 1 33 ? 4.945 24.875 8.93 1 90.69 33 GLY B O 1
ATOM 855 N N . GLU B 1 34 ? 3.629 23.359 8.398 1 93.12 34 GLU B N 1
ATOM 856 C CA . GLU B 1 34 ? 2.832 23.422 9.617 1 93.12 34 GLU B CA 1
ATOM 857 C C . GLU B 1 34 ? 3.258 22.344 10.609 1 93.12 34 GLU B C 1
ATOM 859 O O . GLU B 1 34 ? 3.402 22.609 11.805 1 93.12 34 GLU B O 1
ATOM 864 N N . ARG B 1 35 ? 3.445 21.156 10.109 1 95.38 35 ARG B N 1
ATOM 865 C CA . ARG B 1 35 ? 3.787 20 10.922 1 95.38 35 ARG B CA 1
ATOM 866 C C . ARG B 1 35 ? 4.898 19.172 10.273 1 95.38 35 ARG B C 1
ATOM 868 O O . ARG B 1 35 ? 4.641 18.109 9.711 1 95.38 35 ARG B O 1
ATOM 875 N N . GLU B 1 36 ? 6.098 19.562 10.477 1 96.88 36 GLU B N 1
ATOM 876 C CA . GLU B 1 36 ? 7.273 18.891 9.914 1 96.88 36 GLU B CA 1
ATOM 877 C C . GLU B 1 36 ? 7.391 17.453 10.43 1 96.88 36 GLU B C 1
ATOM 879 O O . GLU B 1 36 ? 7.809 16.562 9.688 1 96.88 36 GLU B O 1
ATOM 884 N N . ASP B 1 37 ? 6.977 17.312 11.625 1 96.88 37 ASP B N 1
ATOM 885 C CA . ASP B 1 37 ? 7.078 15.984 12.242 1 96.88 37 ASP B CA 1
ATOM 886 C C . ASP B 1 37 ? 6.156 14.984 11.547 1 96.88 37 ASP B C 1
ATOM 888 O O . ASP B 1 37 ? 6.547 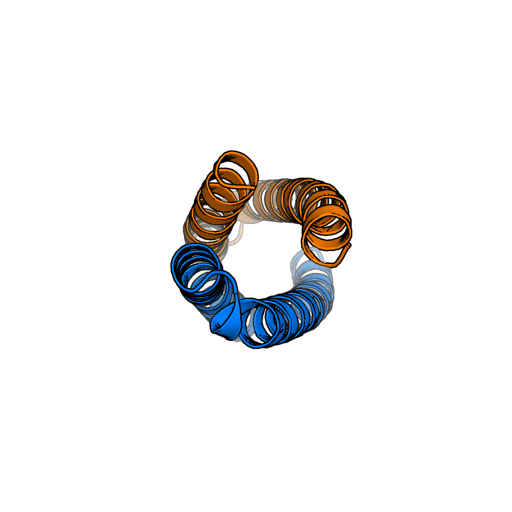13.844 11.289 1 96.88 37 ASP B O 1
ATOM 892 N N . ILE B 1 38 ? 4.969 15.398 11.172 1 97.62 38 ILE B N 1
ATOM 893 C CA . ILE B 1 38 ? 4.008 14.531 10.492 1 97.62 38 ILE B CA 1
ATOM 894 C C . ILE B 1 38 ? 4.441 14.305 9.047 1 97.62 38 ILE B C 1
ATOM 896 O O . ILE B 1 38 ? 4.371 13.188 8.539 1 97.62 38 ILE B O 1
ATOM 900 N N . ALA B 1 39 ? 4.914 15.32 8.414 1 98.19 39 ALA B N 1
ATOM 901 C CA . ALA B 1 39 ? 5.406 15.195 7.047 1 98.19 39 ALA B CA 1
ATOM 902 C C . ALA B 1 39 ? 6.516 14.156 6.953 1 98.19 39 ALA B C 1
ATOM 904 O O . ALA B 1 39 ? 6.539 13.344 6.027 1 98.19 39 ALA B O 1
ATOM 905 N N . GLU B 1 40 ? 7.383 14.219 7.949 1 98.44 40 GLU B N 1
ATOM 906 C CA . GLU B 1 40 ? 8.508 13.289 7.961 1 98.44 40 GLU B CA 1
ATOM 907 C C . GLU B 1 40 ? 8.031 11.852 8.164 1 98.44 40 GLU B C 1
ATOM 909 O O . GLU B 1 40 ? 8.578 10.922 7.578 1 98.44 40 GLU B O 1
ATOM 914 N N . LEU B 1 41 ? 7.004 11.664 8.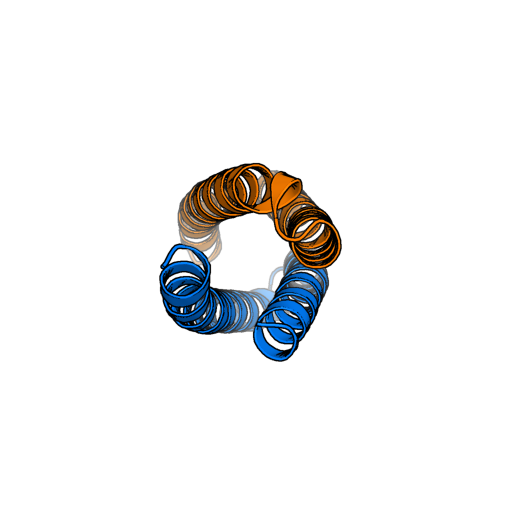969 1 98.56 41 LEU B N 1
ATOM 915 C CA . LEU B 1 41 ? 6.445 10.336 9.172 1 98.56 41 LEU B CA 1
ATOM 916 C C . LEU B 1 41 ? 5.773 9.828 7.898 1 98.56 41 LEU B C 1
ATOM 918 O O . LEU B 1 41 ? 5.898 8.656 7.547 1 98.56 41 LEU B O 1
ATOM 922 N N . ILE B 1 42 ? 5.09 10.711 7.246 1 98.62 42 ILE B N 1
ATOM 923 C CA . ILE B 1 42 ? 4.465 10.305 5.992 1 98.62 42 ILE B CA 1
ATOM 924 C C . ILE B 1 42 ? 5.535 9.891 4.988 1 98.62 42 ILE B C 1
ATOM 926 O O . ILE B 1 42 ? 5.395 8.883 4.301 1 98.62 42 ILE B O 1
ATOM 930 N N . GLU B 1 43 ? 6.598 10.617 4.895 1 98.75 43 GLU B N 1
ATOM 931 C CA . GLU B 1 43 ? 7.691 10.289 3.984 1 98.75 43 GLU B CA 1
ATOM 932 C C . GLU B 1 43 ? 8.328 8.945 4.344 1 98.75 43 GLU B C 1
ATOM 934 O O . GLU B 1 43 ? 8.711 8.18 3.459 1 98.75 43 GLU B O 1
ATOM 939 N N . GLU B 1 44 ? 8.469 8.742 5.617 1 98.88 44 GLU B N 1
ATOM 940 C CA . GLU B 1 44 ? 8.953 7.43 6.039 1 98.88 44 GLU B CA 1
ATOM 941 C C . GLU B 1 44 ? 8.016 6.32 5.562 1 98.88 44 GLU B C 1
ATOM 943 O O . GLU B 1 44 ? 8.477 5.281 5.082 1 98.88 44 GLU B O 1
ATOM 948 N N . SER B 1 45 ? 6.715 6.52 5.742 1 98.88 45 SER B N 1
ATOM 949 C CA . SER B 1 45 ? 5.75 5.531 5.266 1 98.88 45 SER B CA 1
ATOM 950 C C . SER B 1 45 ? 5.906 5.285 3.771 1 98.88 45 SER B C 1
ATOM 952 O O . SER B 1 45 ? 5.879 4.137 3.32 1 98.88 45 SER B O 1
ATOM 954 N N . ILE B 1 46 ? 6.113 6.344 2.996 1 98.88 46 ILE B N 1
ATOM 955 C CA . ILE B 1 46 ? 6.266 6.277 1.546 1 98.88 46 ILE B CA 1
ATOM 956 C C . ILE B 1 46 ? 7.445 5.375 1.19 1 98.88 46 ILE B C 1
ATOM 958 O O . ILE B 1 46 ? 7.355 4.562 0.27 1 98.88 46 ILE B O 1
ATOM 962 N N . ALA B 1 47 ? 8.508 5.492 1.942 1 98.94 47 ALA B N 1
ATOM 963 C CA . ALA B 1 47 ? 9.695 4.68 1.672 1 98.94 47 ALA B CA 1
ATOM 964 C C . ALA B 1 47 ? 9.375 3.189 1.785 1 98.94 47 ALA B C 1
ATOM 966 O O . ALA B 1 47 ? 9.844 2.385 0.977 1 98.94 47 ALA B O 1
ATOM 967 N N . HIS B 1 48 ? 8.602 2.844 2.732 1 98.88 48 HIS B N 1
ATOM 968 C CA . HIS B 1 48 ? 8.203 1.448 2.896 1 98.88 48 HIS B CA 1
ATOM 969 C C . HIS B 1 48 ? 7.277 1.001 1.772 1 98.88 48 HIS B C 1
ATOM 971 O O . HIS B 1 48 ? 7.438 -0.094 1.228 1 98.88 48 HIS B O 1
ATOM 977 N N . PHE B 1 49 ? 6.336 1.865 1.394 1 98.88 49 PHE B N 1
ATOM 978 C CA . PHE B 1 49 ? 5.414 1.506 0.323 1 98.88 49 PHE B CA 1
ATOM 979 C C . PHE B 1 49 ? 6.156 1.346 -0.999 1 98.88 49 PHE B C 1
ATOM 981 O O . PHE B 1 49 ? 5.863 0.433 -1.774 1 98.88 49 PHE B O 1
ATOM 988 N N . GLU B 1 50 ? 7.113 2.189 -1.235 1 98.88 50 GLU B N 1
ATOM 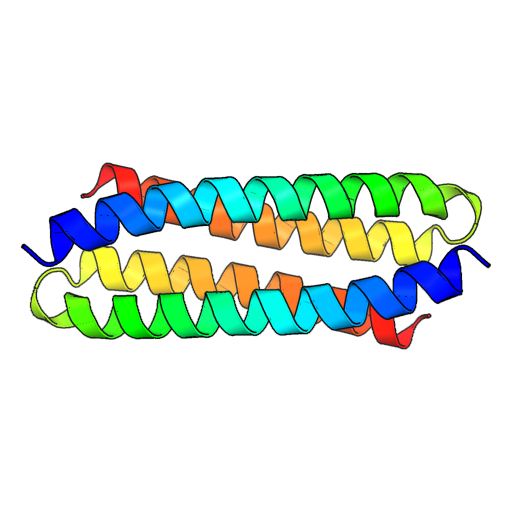989 C CA . GLU B 1 50 ? 7.898 2.107 -2.465 1 98.88 50 GLU B CA 1
ATOM 990 C C . GLU B 1 50 ? 8.719 0.824 -2.512 1 98.88 50 GLU B C 1
ATOM 992 O O . GLU B 1 50 ? 8.852 0.201 -3.566 1 98.88 50 GLU B O 1
ATOM 997 N N . LYS B 1 51 ? 9.25 0.47 -1.395 1 98.88 51 LYS B N 1
ATOM 998 C CA . LYS B 1 51 ? 9.984 -0.795 -1.348 1 98.88 51 LYS B CA 1
ATOM 999 C C . LYS B 1 51 ? 9.047 -1.976 -1.599 1 98.88 51 LYS B C 1
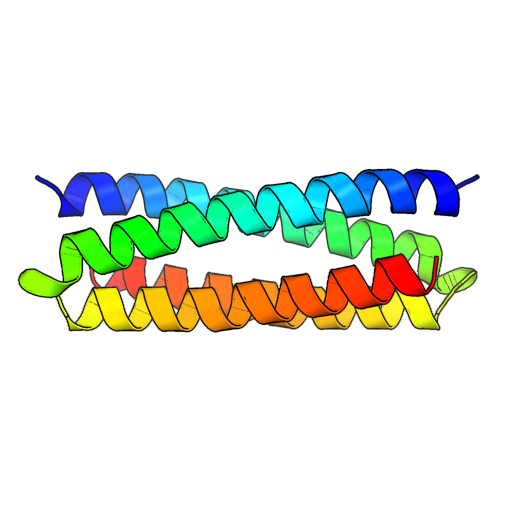ATOM 1001 O O . LYS B 1 51 ? 9.414 -2.928 -2.293 1 98.88 51 LYS B O 1
ATOM 1006 N N . GLY B 1 52 ? 7.844 -1.932 -0.995 1 98.81 52 GLY B N 1
ATOM 1007 C CA . GLY B 1 52 ? 6.859 -2.965 -1.281 1 98.81 52 GLY B CA 1
ATOM 1008 C C . GLY B 1 52 ? 6.539 -3.09 -2.758 1 98.81 52 GLY B C 1
ATOM 1009 O O . GLY B 1 52 ? 6.492 -4.199 -3.297 1 98.81 52 GLY B O 1
ATOM 1010 N N . ASN B 1 53 ? 6.379 -1.958 -3.363 1 98.81 53 ASN B N 1
ATOM 1011 C CA . ASN B 1 53 ? 6.086 -1.935 -4.793 1 98.81 53 ASN B CA 1
ATOM 1012 C C . ASN B 1 53 ? 7.262 -2.453 -5.617 1 98.81 53 ASN B C 1
ATOM 1014 O O . ASN B 1 53 ? 7.066 -3.109 -6.641 1 98.81 53 ASN B O 1
ATOM 1018 N N . GLU B 1 54 ? 8.453 -2.07 -5.227 1 98.81 54 GLU B N 1
ATOM 1019 C CA . GLU B 1 54 ? 9.648 -2.574 -5.895 1 98.81 54 GLU B CA 1
ATOM 1020 C C . GLU B 1 54 ? 9.688 -4.102 -5.879 1 98.81 54 GLU B C 1
ATOM 1022 O O . GLU B 1 54 ? 10.023 -4.727 -6.887 1 98.81 54 GLU B O 1
ATOM 1027 N N . VAL B 1 55 ? 9.328 -4.691 -4.805 1 98.88 55 VAL B N 1
ATOM 1028 C CA . VAL B 1 55 ? 9.32 -6.145 -4.684 1 98.88 55 VAL B CA 1
ATOM 1029 C C . VAL B 1 55 ? 8.227 -6.73 -5.574 1 98.88 55 VAL B C 1
ATOM 1031 O O . VAL B 1 55 ? 8.438 -7.746 -6.238 1 98.88 55 VAL B O 1
ATOM 1034 N N . LEU B 1 56 ? 7.035 -6.125 -5.676 1 98.75 56 LEU B N 1
ATOM 1035 C CA . LEU B 1 56 ? 5.988 -6.59 -6.574 1 98.75 56 LEU B CA 1
ATOM 1036 C C . LEU B 1 56 ? 6.461 -6.559 -8.023 1 98.75 56 LEU B C 1
ATOM 1038 O O . LEU B 1 56 ? 6.094 -7.426 -8.82 1 98.75 56 LEU B O 1
ATOM 1042 N N . ARG B 1 57 ? 7.285 -5.578 -8.336 1 98.69 57 ARG B N 1
ATOM 1043 C CA . ARG B 1 57 ? 7.824 -5.52 -9.688 1 98.69 57 ARG B CA 1
ATOM 1044 C C . ARG B 1 57 ? 8.758 -6.695 -9.961 1 98.69 57 ARG B C 1
ATOM 1046 O O . ARG B 1 57 ? 8.812 -7.211 -11.078 1 98.69 57 ARG B O 1
ATOM 1053 N N . LYS B 1 58 ? 9.508 -7.055 -8.93 1 98.56 58 LYS B N 1
ATOM 1054 C CA . LYS B 1 58 ? 10.328 -8.25 -9.07 1 98.56 58 LYS B CA 1
ATOM 1055 C C . LYS B 1 58 ? 9.461 -9.484 -9.312 1 98.56 58 LYS B C 1
ATOM 1057 O O . LYS B 1 58 ? 9.844 -10.375 -10.086 1 98.56 58 LYS B O 1
ATOM 1062 N N . VAL B 1 59 ? 8.32 -9.531 -8.625 1 98.38 59 VAL B N 1
ATOM 1063 C CA . VAL B 1 59 ? 7.383 -10.625 -8.852 1 98.38 59 VAL B CA 1
ATOM 1064 C C . VAL B 1 59 ? 6.949 -10.633 -10.312 1 98.38 59 VAL B C 1
ATOM 1066 O O . VAL B 1 59 ? 6.961 -11.688 -10.961 1 98.38 59 VAL B O 1
ATOM 1069 N N . MET B 1 60 ? 6.57 -9.508 -10.781 1 97.81 60 MET B N 1
ATOM 1070 C CA . MET B 1 60 ? 6.129 -9.359 -12.172 1 97.81 60 MET B CA 1
ATOM 1071 C C . MET B 1 60 ? 7.18 -9.891 -13.133 1 97.81 60 MET B C 1
ATOM 1073 O O . MET B 1 60 ? 6.852 -10.578 -14.102 1 97.81 60 MET B O 1
ATOM 1077 N N . GLU B 1 61 ? 8.461 -9.664 -12.844 1 96.94 61 GLU B N 1
ATOM 1078 C CA . GLU B 1 61 ? 9.562 -10.086 -13.703 1 96.94 61 GLU B CA 1
ATOM 1079 C C . GLU B 1 61 ? 9.711 -11.602 -13.711 1 96.94 61 GLU B C 1
ATOM 1081 O O . GLU B 1 61 ? 10.297 -12.172 -14.633 1 96.94 61 GLU B O 1
ATOM 1086 N N . ARG B 1 62 ? 9.219 -12.227 -12.695 1 95.62 62 ARG B N 1
ATOM 1087 C CA . ARG B 1 62 ? 9.398 -13.672 -12.555 1 95.62 62 ARG B CA 1
ATOM 1088 C C . ARG B 1 62 ? 8.203 -14.43 -13.125 1 95.62 62 ARG B C 1
ATOM 1090 O O . ARG B 1 62 ? 8.25 -15.656 -13.266 1 95.62 62 ARG B O 1
ATOM 1097 N N . LEU B 1 63 ? 7.117 -13.711 -13.281 1 93.31 63 LEU B N 1
ATOM 1098 C CA . LEU B 1 63 ? 5.93 -14.312 -13.875 1 93.31 63 LEU B CA 1
ATOM 1099 C C . LEU B 1 63 ? 6.059 -14.375 -15.391 1 93.31 63 LEU B C 1
ATOM 1101 O O . LEU B 1 63 ? 5.68 -15.375 -16.016 1 93.31 63 LEU B O 1
#

Radius of gyration: 15.52 Å; Cα contacts (8 Å, |Δi|>4): 128; chains: 2; bounding box: 20×49×32 Å

InterPro domains:
  IPR058493 Domain of unknown function DUF8180 [PF26551] (6-63)

Solvent-accessible surface area (backbone atoms only — not comparable to full-atom values): 6532 Å² total; per-residue (Å²): 114,72,62,59,54,47,50,56,49,46,54,52,50,48,54,53,52,52,52,51,46,53,53,49,50,52,50,22,62,69,36,38,85,82,37,49,71,51,19,52,37,46,50,53,16,42,54,26,40,51,50,16,44,52,34,48,51,54,42,59,74,72,105,115,70,62,60,54,48,51,56,48,47,54,52,50,48,53,54,51,51,51,51,45,51,53,48,51,53,49,22,61,71,36,38,85,81,37,50,70,51,18,50,37,44,51,54,17,42,54,26,39,50,51,15,44,53,35,49,51,53,41,58,73,71,106

Sequence (126 aa):
MELEKLRHLLEHWIEHNDEHVRKYREWAEKIRGEREDIAELIEESIAHFEKGNEVLRKVMERLMELEKLRHLLEHWIEHNDEHVRKYREWAEKIRGEREDIAELIEESIAHFEKGNEVLRKVMERL

pLDDT: mean 97.1, std 3.15, range [78.88, 98.94]

Secondary structure (DSSP, 8-state):
-HHHHHHHHHHHHHHHHHHHHHHHHHHHHHHTTT-HHHHHHHHHHHHHHHHHHHHHHHHHHH-/-HHHHHHHHHHHHHHHHHHHHHHHHHHHHHHTTT-HHHHHHHHHHHHHHHHHHHHHHHHHHH-

Foldseek 3Di:
DVVVVVLVVLVVVLVVLVVVLVVLLVVLVVCCVPCVPVSVVSVVVSVVSVVVSVVSVVVNVVD/DVVVVVLVVLVVVLVVLVVVLVVLLVVLVVCCVPCVPVSVVSVVVSVVSVVVSVVSVVVNVVD

Nearest PDB structures (foldseek):
  4abm-assembly1_B  TM=9.505E-01  e=7.114E+00  Homo sapiens
  4abm-assembly1_B  TM=9.503E-01  e=7.114E+00  Homo sapiens

Organism: NCBI:txid113653